Protein AF-A0A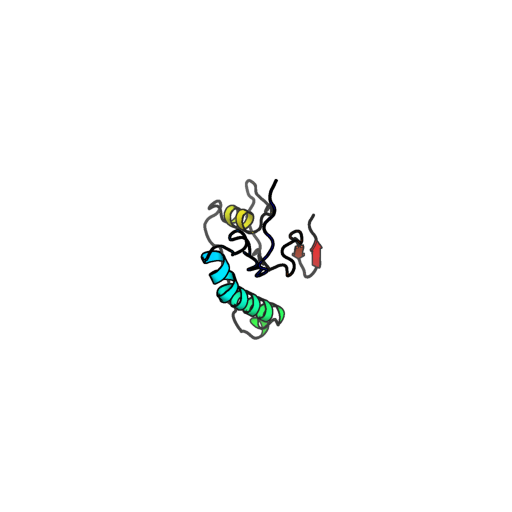7C9APY2-F1 (afdb_monomer)

Mean predicted aligned error: 10.89 Å

Structure (mmCIF, N/CA/C/O backbone):
data_AF-A0A7C9APY2-F1
#
_entry.id   AF-A0A7C9APY2-F1
#
loop_
_atom_site.group_PDB
_atom_site.id
_atom_site.type_symbol
_atom_site.label_atom_id
_atom_site.label_alt_id
_atom_site.label_comp_id
_atom_site.label_asym_id
_atom_site.label_entity_id
_atom_site.label_seq_id
_atom_site.pdbx_PDB_ins_code
_atom_site.Cartn_x
_atom_site.Cartn_y
_atom_site.Cartn_z
_atom_site.occupancy
_atom_site.B_iso_or_equiv
_atom_site.auth_seq_id
_atom_site.auth_comp_id
_atom_site.auth_asym_id
_atom_site.auth_atom_id
_atom_site.pdbx_PDB_model_num
ATOM 1 N N . MET A 1 1 ? 62.130 19.876 3.155 1.00 44.75 1 MET A N 1
ATOM 2 C CA . MET A 1 1 ? 61.826 20.149 1.738 1.00 44.75 1 MET A CA 1
ATOM 3 C C . MET A 1 1 ? 62.637 19.180 0.897 1.00 44.75 1 MET A C 1
ATOM 5 O O . MET A 1 1 ? 63.837 19.357 0.776 1.00 44.75 1 MET A O 1
ATOM 9 N N . ALA A 1 2 ? 62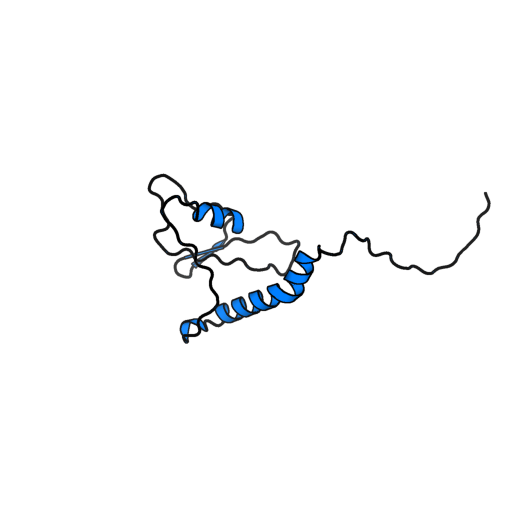.001 18.112 0.427 1.00 33.94 2 ALA A N 1
ATOM 10 C CA . ALA A 1 2 ? 62.508 17.245 -0.631 1.00 33.94 2 ALA A CA 1
ATOM 11 C C . ALA A 1 2 ? 61.281 16.560 -1.242 1.00 33.94 2 ALA A C 1
ATOM 13 O O . ALA A 1 2 ? 60.564 15.839 -0.552 1.00 33.94 2 ALA A O 1
ATOM 14 N N . LEU A 1 3 ? 60.996 16.898 -2.495 1.00 40.47 3 LEU A N 1
ATOM 15 C CA . LEU A 1 3 ? 59.971 16.265 -3.315 1.00 40.47 3 LEU A CA 1
ATOM 16 C C . LEU A 1 3 ? 60.568 14.991 -3.920 1.00 40.47 3 LEU A C 1
ATOM 18 O O . LEU A 1 3 ? 61.698 15.024 -4.405 1.00 40.47 3 LEU A O 1
ATOM 22 N N . ILE A 1 4 ? 59.794 13.910 -3.951 1.00 38.31 4 ILE A N 1
ATOM 23 C CA . ILE A 1 4 ? 60.009 12.779 -4.863 1.00 38.31 4 ILE A CA 1
ATOM 24 C C . ILE A 1 4 ? 58.770 12.646 -5.763 1.00 38.31 4 ILE A C 1
ATOM 26 O O . ILE A 1 4 ? 57.655 12.653 -5.236 1.00 38.31 4 ILE A O 1
ATOM 30 N N . PRO A 1 5 ? 58.924 12.577 -7.100 1.00 39.62 5 PRO A N 1
ATOM 31 C CA . PRO A 1 5 ? 57.799 12.536 -8.026 1.00 39.62 5 PRO A CA 1
ATOM 32 C C . PRO A 1 5 ? 57.352 11.107 -8.390 1.00 39.62 5 PRO A C 1
ATOM 34 O O . PRO A 1 5 ? 58.169 10.219 -8.607 1.00 39.62 5 PRO A O 1
ATOM 37 N N . SER A 1 6 ? 56.027 10.985 -8.533 1.00 42.44 6 SER A N 1
ATOM 38 C CA . SER A 1 6 ? 55.249 10.196 -9.505 1.00 42.44 6 SER A CA 1
ATOM 39 C C . SER A 1 6 ? 55.377 8.668 -9.568 1.00 42.44 6 SER A C 1
ATOM 41 O O . SER A 1 6 ? 56.374 8.134 -10.029 1.00 42.44 6 SER A O 1
ATOM 43 N N . THR A 1 7 ? 54.248 7.975 -9.381 1.00 40.19 7 THR A N 1
ATOM 44 C CA . THR A 1 7 ? 53.731 7.043 -10.405 1.00 40.19 7 THR A CA 1
ATOM 45 C C . THR A 1 7 ? 52.203 7.029 -10.378 1.00 40.19 7 THR A C 1
ATOM 47 O O . THR A 1 7 ? 51.561 6.855 -9.348 1.00 40.19 7 THR A O 1
ATOM 50 N N . HIS A 1 8 ? 51.634 7.298 -11.548 1.00 51.59 8 HIS A N 1
ATOM 51 C CA . HIS A 1 8 ? 50.219 7.494 -11.815 1.00 51.59 8 HIS A CA 1
ATOM 52 C C . HIS A 1 8 ? 49.575 6.134 -12.123 1.00 51.59 8 HIS A C 1
ATOM 54 O O . HIS A 1 8 ? 49.696 5.614 -13.232 1.00 51.59 8 HIS A O 1
ATOM 60 N N . HIS A 1 9 ? 48.898 5.549 -11.140 1.00 46.28 9 HIS A N 1
ATOM 61 C CA . HIS A 1 9 ? 47.861 4.544 -11.370 1.00 46.28 9 HIS A CA 1
ATOM 62 C C . HIS A 1 9 ? 46.720 4.854 -10.409 1.00 46.28 9 HIS A C 1
ATOM 64 O O . HIS A 1 9 ? 46.688 4.389 -9.271 1.00 46.28 9 HIS A O 1
ATOM 70 N N . GLY A 1 10 ? 45.827 5.737 -10.859 1.00 40.59 10 GLY A N 1
ATOM 71 C CA . GLY A 1 10 ? 44.572 6.009 -10.180 1.00 40.59 10 GLY A CA 1
ATOM 72 C C . GLY A 1 10 ? 43.716 4.754 -10.219 1.00 40.59 10 GLY A C 1
ATOM 73 O O . GLY A 1 10 ? 42.962 4.544 -11.161 1.00 40.59 10 GLY A O 1
ATOM 74 N N . HIS A 1 11 ? 43.858 3.905 -9.206 1.00 44.19 11 HIS A N 1
ATOM 75 C CA . HIS A 1 11 ? 42.771 3.032 -8.815 1.00 44.19 11 HIS A CA 1
ATOM 76 C C . HIS A 1 11 ? 41.744 3.963 -8.177 1.00 44.19 11 HIS A C 1
ATOM 78 O O . HIS A 1 11 ? 41.949 4.452 -7.066 1.00 44.19 11 HIS A O 1
ATOM 84 N N . GLU A 1 12 ? 40.691 4.296 -8.918 1.00 44.19 12 GLU A N 1
ATOM 85 C CA . GLU A 1 12 ? 39.537 4.980 -8.354 1.00 44.19 12 GLU A CA 1
ATOM 86 C C . GLU A 1 12 ? 38.979 4.056 -7.269 1.00 44.19 12 GLU A C 1
ATOM 88 O O . GLU A 1 12 ? 38.411 2.998 -7.544 1.00 44.19 12 GLU A O 1
ATOM 93 N N . ILE A 1 13 ? 39.275 4.375 -6.010 1.00 46.16 13 ILE A N 1
ATOM 94 C CA . ILE A 1 13 ? 38.649 3.722 -4.870 1.00 46.16 13 ILE A CA 1
ATOM 95 C C . ILE A 1 13 ? 37.243 4.307 -4.838 1.00 46.16 13 ILE A C 1
ATOM 97 O O . ILE A 1 13 ? 37.019 5.352 -4.229 1.00 46.16 13 ILE A O 1
ATOM 101 N N . THR A 1 14 ? 36.301 3.669 -5.536 1.00 44.19 14 THR A N 1
ATOM 102 C CA . THR A 1 14 ? 34.876 3.939 -5.334 1.00 44.19 14 THR A CA 1
ATOM 103 C C . THR A 1 14 ? 34.609 3.809 -3.833 1.00 44.19 14 THR A C 1
ATOM 105 O O . THR A 1 14 ? 34.894 2.748 -3.264 1.00 44.19 14 THR A O 1
ATOM 108 N N . PRO A 1 15 ? 34.144 4.868 -3.150 1.00 43.44 15 PRO A N 1
ATOM 109 C CA . PRO A 1 15 ? 33.957 4.830 -1.711 1.00 43.44 15 PRO A CA 1
ATOM 110 C C . PRO A 1 15 ? 32.991 3.696 -1.358 1.00 43.44 15 PRO A C 1
ATOM 112 O O . PRO A 1 15 ? 31.893 3.600 -1.909 1.00 43.44 15 PRO A O 1
ATOM 115 N N . ILE A 1 16 ? 33.404 2.849 -0.408 1.00 49.09 16 ILE A N 1
ATOM 116 C CA . ILE A 1 16 ? 32.671 1.670 0.097 1.00 49.09 16 ILE A CA 1
ATOM 117 C C . ILE A 1 16 ? 31.260 2.036 0.624 1.00 49.09 16 ILE A C 1
ATOM 119 O O . ILE A 1 16 ? 30.436 1.159 0.860 1.00 49.09 16 ILE A O 1
ATOM 123 N N . SER A 1 17 ? 30.928 3.326 0.746 1.00 52.56 17 SER A N 1
ATOM 124 C CA . SER A 1 17 ? 29.608 3.820 1.151 1.00 52.56 17 SER A CA 1
ATOM 125 C C . SER A 1 17 ? 28.532 3.809 0.054 1.00 52.56 17 SER A C 1
ATOM 127 O O . SER A 1 17 ? 27.411 4.214 0.337 1.00 52.56 17 SER A O 1
ATOM 129 N N . THR A 1 18 ? 28.845 3.414 -1.185 1.00 57.66 18 THR A N 1
ATOM 130 C CA . THR A 1 18 ? 27.906 3.516 -2.327 1.00 57.66 18 THR A CA 1
ATOM 131 C C . THR A 1 18 ? 27.208 2.211 -2.705 1.00 57.66 18 THR A C 1
ATOM 133 O O . THR A 1 18 ? 26.251 2.238 -3.476 1.00 57.66 18 THR A O 1
ATOM 136 N N . LEU A 1 19 ? 27.631 1.065 -2.164 1.00 61.31 19 LEU A N 1
ATOM 137 C CA . LEU A 1 19 ? 26.962 -0.202 -2.452 1.00 61.31 19 LEU A CA 1
ATOM 138 C C . LEU A 1 19 ? 25.737 -0.357 -1.540 1.00 61.31 19 LEU A C 1
ATOM 140 O O . LEU A 1 19 ? 25.893 -0.336 -0.314 1.00 61.31 19 LEU A O 1
ATOM 144 N N . PRO A 1 20 ? 24.522 -0.523 -2.097 1.00 68.25 20 PRO A N 1
ATOM 145 C CA . PRO A 1 20 ? 23.347 -0.768 -1.281 1.00 68.25 20 PRO A CA 1
ATOM 146 C C . PRO A 1 20 ? 23.556 -2.051 -0.462 1.00 68.25 20 PRO A C 1
ATOM 148 O O . PRO A 1 20 ? 24.144 -3.014 -0.968 1.00 68.25 20 PRO A O 1
ATOM 151 N N . PRO A 1 21 ? 23.072 -2.101 0.793 1.00 75.56 21 PRO A N 1
ATOM 152 C CA . PRO A 1 21 ? 23.133 -3.300 1.618 1.00 75.56 21 PRO A CA 1
ATOM 153 C C . PRO A 1 21 ? 22.689 -4.555 0.842 1.00 75.56 21 PRO A C 1
ATOM 155 O O . PRO A 1 21 ? 21.757 -4.461 0.041 1.00 75.56 21 PRO A O 1
ATOM 158 N N . PRO A 1 22 ? 23.277 -5.743 1.085 1.00 72.94 22 PRO A N 1
ATOM 159 C CA . PRO A 1 22 ? 23.021 -6.943 0.277 1.00 72.94 22 PRO A CA 1
ATOM 160 C C . PRO A 1 22 ? 21.537 -7.309 0.126 1.00 72.94 22 PRO A C 1
ATOM 162 O O . PRO A 1 22 ? 21.113 -7.777 -0.929 1.00 72.94 22 PRO A O 1
ATOM 165 N N . LEU A 1 23 ? 20.729 -7.052 1.162 1.00 77.06 23 LEU A N 1
ATOM 166 C CA . LEU A 1 23 ? 19.275 -7.238 1.117 1.00 77.06 23 LEU A CA 1
ATOM 167 C C . LEU A 1 23 ? 18.594 -6.303 0.107 1.00 77.06 23 LEU A C 1
ATOM 169 O O . LEU A 1 23 ? 17.687 -6.730 -0.602 1.00 77.06 23 LEU A O 1
ATOM 173 N N . ILE A 1 24 ? 19.048 -5.053 0.016 1.00 79.38 24 ILE A N 1
ATOM 174 C CA . ILE A 1 24 ? 18.524 -4.046 -0.912 1.00 79.38 24 ILE A CA 1
ATOM 175 C C . ILE A 1 24 ? 18.977 -4.358 -2.343 1.00 79.38 24 ILE A C 1
ATOM 177 O O . ILE A 1 24 ? 18.150 -4.321 -3.249 1.00 79.38 24 ILE A O 1
ATOM 181 N N . SER A 1 25 ? 20.240 -4.750 -2.552 1.00 78.94 25 SER A N 1
ATOM 182 C CA . SER A 1 25 ? 20.714 -5.205 -3.872 1.00 78.94 25 SER A CA 1
ATOM 183 C C . SER A 1 25 ? 19.934 -6.430 -4.353 1.00 78.94 25 SER A C 1
ATOM 185 O O . SER A 1 25 ? 19.342 -6.389 -5.427 1.00 78.94 25 SER A O 1
ATOM 187 N N . SER A 1 26 ? 19.806 -7.481 -3.533 1.00 81.44 26 SER A N 1
ATOM 188 C CA . SER A 1 26 ? 19.039 -8.674 -3.923 1.00 81.44 26 SER A CA 1
ATOM 189 C C . SER A 1 26 ? 17.566 -8.366 -4.204 1.00 81.44 26 SER A C 1
ATOM 191 O O . SER A 1 26 ? 16.953 -9.031 -5.042 1.00 81.44 26 SER A O 1
ATOM 193 N N . TYR A 1 27 ? 16.978 -7.408 -3.489 1.00 85.56 27 TYR A N 1
ATOM 194 C CA . TYR A 1 27 ? 15.619 -6.950 -3.745 1.00 85.56 27 TYR A CA 1
ATOM 195 C C . TYR A 1 27 ? 15.515 -6.226 -5.095 1.00 85.56 27 TYR A C 1
ATOM 197 O O . TYR A 1 27 ? 14.647 -6.567 -5.901 1.00 85.56 27 TYR A O 1
ATOM 205 N N . ASN A 1 28 ? 16.424 -5.293 -5.374 1.00 85.31 28 ASN A N 1
ATOM 206 C CA . ASN A 1 28 ? 16.446 -4.540 -6.627 1.00 85.31 28 ASN A CA 1
ATOM 207 C C . ASN A 1 28 ? 16.713 -5.435 -7.844 1.00 85.31 28 ASN A C 1
ATOM 209 O O . ASN A 1 28 ? 16.070 -5.266 -8.874 1.00 85.31 28 ASN A O 1
ATOM 213 N N . ASP A 1 29 ? 17.583 -6.434 -7.717 1.00 87.00 29 ASP A N 1
ATOM 214 C CA . ASP A 1 29 ? 17.984 -7.263 -8.859 1.00 87.00 29 ASP A CA 1
ATOM 215 C C . ASP A 1 29 ? 16.968 -8.365 -9.185 1.00 87.00 29 ASP A C 1
ATOM 217 O O . ASP A 1 29 ? 16.861 -8.805 -10.329 1.00 87.00 29 ASP A O 1
ATOM 221 N N . ARG A 1 30 ? 16.226 -8.853 -8.182 1.00 88.12 30 ARG A N 1
ATOM 222 C CA . ARG A 1 30 ? 15.346 -10.025 -8.346 1.00 88.12 30 ARG A CA 1
ATOM 223 C C . ARG A 1 30 ? 13.876 -9.729 -8.129 1.00 88.12 30 ARG A C 1
ATOM 225 O O . ARG A 1 30 ? 13.036 -10.256 -8.851 1.00 88.12 30 ARG A O 1
ATOM 232 N N . ILE A 1 31 ? 13.553 -8.931 -7.118 1.00 90.38 31 ILE A N 1
ATOM 233 C CA . ILE A 1 31 ? 12.168 -8.730 -6.685 1.00 90.38 31 ILE A CA 1
ATOM 234 C C . ILE A 1 31 ? 11.537 -7.575 -7.463 1.00 90.38 31 ILE A C 1
ATOM 236 O O . ILE A 1 31 ? 10.421 -7.729 -7.959 1.00 90.38 31 ILE A O 1
ATOM 240 N N . ARG A 1 32 ? 12.251 -6.457 -7.649 1.00 89.06 32 ARG A N 1
ATOM 241 C CA . ARG A 1 32 ? 11.750 -5.304 -8.419 1.00 89.06 32 ARG A CA 1
ATOM 242 C C . ARG A 1 32 ? 11.298 -5.662 -9.842 1.00 89.06 32 ARG A C 1
ATOM 244 O O . ARG A 1 32 ? 10.152 -5.346 -10.150 1.00 89.06 32 ARG A O 1
ATOM 251 N N . PRO A 1 33 ? 12.067 -6.410 -10.663 1.00 91.62 33 PRO A N 1
ATOM 252 C CA . PRO A 1 33 ? 11.625 -6.756 -12.016 1.00 91.62 33 PRO A CA 1
ATOM 253 C C . PRO A 1 33 ? 10.315 -7.556 -12.049 1.00 91.62 33 PRO A C 1
ATOM 255 O O . PRO A 1 33 ? 9.516 -7.406 -12.973 1.00 91.62 33 PRO A O 1
ATOM 258 N N . LEU A 1 34 ? 10.073 -8.397 -11.036 1.00 93.00 34 LEU A N 1
ATOM 259 C CA . LEU A 1 34 ? 8.830 -9.159 -10.913 1.00 93.00 34 LEU A CA 1
ATOM 260 C C . LEU A 1 34 ? 7.652 -8.256 -10.538 1.00 93.00 34 LEU A C 1
ATOM 262 O O . LEU A 1 34 ? 6.576 -8.392 -11.119 1.00 93.00 34 LEU A O 1
ATOM 266 N N . LEU A 1 35 ? 7.851 -7.324 -9.602 1.00 91.75 35 LEU A N 1
ATOM 267 C CA . LEU A 1 35 ? 6.829 -6.339 -9.234 1.00 91.75 35 LEU A CA 1
ATOM 268 C C . LEU A 1 35 ? 6.463 -5.453 -10.433 1.00 91.75 35 LEU A C 1
ATOM 270 O O . LEU A 1 35 ? 5.279 -5.305 -10.736 1.00 91.75 35 LEU A O 1
ATOM 274 N N . ASP A 1 36 ? 7.463 -4.978 -11.178 1.00 90.88 36 ASP A N 1
ATOM 275 C CA . ASP A 1 36 ? 7.264 -4.165 -12.380 1.00 90.88 36 ASP A CA 1
ATOM 276 C C . ASP A 1 36 ? 6.500 -4.932 -13.468 1.00 90.88 36 ASP A C 1
ATOM 278 O O . ASP A 1 36 ? 5.643 -4.372 -14.153 1.00 90.88 36 ASP A O 1
ATOM 282 N N . ALA A 1 37 ? 6.786 -6.226 -13.642 1.00 92.75 37 ALA A N 1
ATOM 283 C CA . ALA A 1 37 ? 6.052 -7.073 -14.578 1.00 92.75 37 ALA A CA 1
ATOM 284 C C . ALA A 1 37 ? 4.576 -7.219 -14.175 1.00 92.75 37 ALA A C 1
ATOM 286 O O . ALA A 1 37 ? 3.694 -7.088 -15.026 1.00 92.75 37 ALA A O 1
ATOM 287 N N . VAL A 1 38 ? 4.290 -7.435 -12.886 1.00 93.38 38 VAL A N 1
ATOM 288 C CA . VAL A 1 38 ? 2.910 -7.497 -12.376 1.00 93.38 38 VAL A CA 1
ATOM 289 C C . VAL A 1 38 ? 2.189 -6.164 -12.593 1.00 93.38 38 VAL A C 1
ATOM 291 O O . VAL A 1 38 ? 1.034 -6.159 -13.021 1.00 93.38 38 VAL A O 1
ATOM 294 N N . ASP A 1 39 ? 2.854 -5.031 -12.369 1.00 91.31 39 ASP A N 1
ATOM 295 C CA . ASP A 1 39 ? 2.259 -3.713 -12.601 1.00 91.31 39 ASP A CA 1
ATOM 296 C C . ASP A 1 39 ? 1.993 -3.428 -14.080 1.00 91.31 39 ASP A C 1
ATOM 298 O O . ASP A 1 39 ? 0.918 -2.927 -14.420 1.00 91.31 39 ASP A O 1
ATOM 302 N N . LYS A 1 40 ? 2.903 -3.824 -14.976 1.00 92.38 40 LYS A N 1
ATOM 303 C CA . LYS A 1 40 ? 2.673 -3.758 -16.428 1.00 92.38 40 LYS A CA 1
ATOM 304 C C . LYS A 1 40 ? 1.448 -4.578 -16.833 1.00 92.38 40 LYS A C 1
ATOM 306 O O . LYS A 1 40 ? 0.605 -4.081 -17.577 1.00 92.38 40 LYS A O 1
ATOM 311 N N . LEU A 1 41 ? 1.301 -5.795 -16.304 1.00 94.75 41 LEU A N 1
ATOM 312 C CA . LEU A 1 41 ? 0.125 -6.633 -16.558 1.00 94.75 41 LEU A CA 1
ATOM 313 C C . LEU A 1 41 ? -1.172 -5.979 -16.056 1.00 94.75 41 LEU A C 1
ATOM 315 O O . LEU A 1 41 ? -2.181 -6.019 -16.761 1.00 94.75 41 LEU A O 1
ATOM 319 N N . ARG A 1 42 ? -1.157 -5.322 -14.885 1.00 91.25 42 ARG A N 1
ATOM 320 C CA . ARG A 1 42 ? -2.322 -4.563 -14.384 1.00 91.25 42 ARG A CA 1
ATOM 321 C C . ARG A 1 42 ? -2.730 -3.454 -15.350 1.00 91.25 42 ARG A C 1
ATOM 323 O O . ARG A 1 42 ? -3.916 -3.310 -15.638 1.00 91.25 42 ARG A O 1
ATOM 330 N N . THR A 1 43 ? -1.766 -2.696 -15.871 1.00 90.81 43 THR A N 1
ATOM 331 C CA . THR A 1 43 ? -2.018 -1.602 -16.825 1.00 90.81 43 THR A CA 1
ATOM 332 C C . THR A 1 43 ? -2.594 -2.105 -18.149 1.00 90.81 43 THR A C 1
ATOM 334 O O . THR A 1 43 ? -3.447 -1.446 -18.737 1.00 90.81 43 THR A O 1
ATOM 337 N N . LEU A 1 44 ? -2.210 -3.311 -18.576 1.00 94.31 44 LEU A N 1
ATOM 338 C CA . LEU A 1 44 ? -2.778 -3.989 -19.745 1.00 94.31 44 LEU A CA 1
ATOM 339 C C . LEU A 1 44 ? -4.195 -4.544 -19.517 1.00 94.31 44 LEU A C 1
ATOM 341 O O . LEU A 1 44 ? -4.751 -5.163 -20.417 1.00 94.31 44 LEU A O 1
ATOM 345 N N . LYS A 1 45 ? -4.789 -4.337 -18.332 1.00 91.25 45 LYS A N 1
ATOM 346 C CA . LYS A 1 45 ? -6.155 -4.763 -17.987 1.00 91.25 45 LYS A CA 1
ATOM 347 C C . LYS A 1 45 ? -6.406 -6.264 -18.178 1.00 91.25 45 LYS A C 1
ATOM 349 O O . LYS A 1 45 ? -7.552 -6.678 -18.303 1.00 91.25 45 LYS A O 1
ATOM 354 N N . VAL A 1 46 ? -5.367 -7.099 -18.088 1.00 94.50 46 VAL A N 1
ATOM 355 C CA . VAL A 1 46 ? -5.479 -8.562 -18.280 1.00 94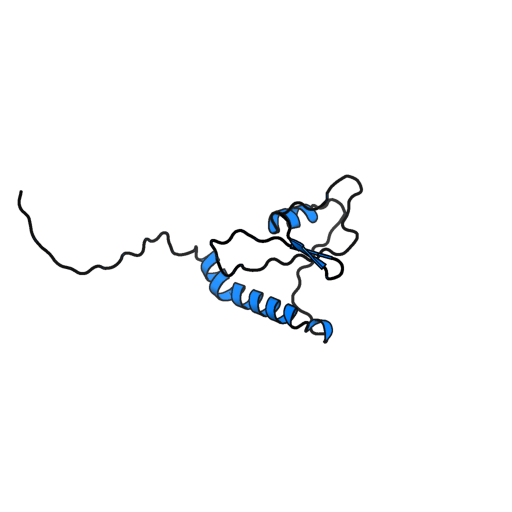.50 46 VAL A CA 1
ATOM 356 C C . VAL A 1 46 ? -6.440 -9.235 -17.291 1.00 94.50 46 VAL A C 1
ATOM 358 O O . VAL A 1 46 ? -6.976 -10.304 -17.564 1.00 94.50 46 VAL A O 1
ATOM 361 N N . MET A 1 47 ? -6.709 -8.585 -16.155 1.00 90.44 47 MET A N 1
ATOM 362 C CA . MET A 1 47 ? -7.712 -9.031 -15.186 1.00 90.44 47 MET A CA 1
ATOM 363 C C . MET A 1 47 ? -9.144 -8.988 -15.736 1.00 90.44 47 MET A C 1
ATOM 365 O O . MET A 1 47 ? -9.975 -9.774 -15.291 1.00 90.44 47 MET A O 1
ATOM 369 N N . GLN A 1 48 ? -9.437 -8.114 -16.705 1.00 92.88 48 GLN A N 1
ATOM 370 C CA . GLN A 1 48 ? -10.739 -8.057 -17.387 1.00 92.88 48 GLN A CA 1
ATOM 371 C C . GLN A 1 48 ? -10.945 -9.266 -18.309 1.00 92.88 48 GLN A C 1
ATOM 373 O O . GLN A 1 48 ? -12.071 -9.717 -18.483 1.00 92.88 48 GLN A O 1
ATOM 378 N N . GLU A 1 49 ? -9.847 -9.852 -18.789 1.00 93.69 49 GLU A N 1
ATOM 379 C CA . GLU A 1 49 ? -9.815 -11.081 -19.590 1.00 93.69 49 GLU A CA 1
ATOM 380 C C . GLU A 1 49 ? -9.777 -12.355 -18.720 1.00 93.69 49 GLU A C 1
ATOM 382 O O . GLU A 1 49 ? -9.534 -13.456 -19.209 1.00 93.69 49 GLU A O 1
ATOM 387 N N . GLY A 1 50 ? -9.984 -12.224 -17.403 1.00 93.12 50 GLY A N 1
ATOM 388 C CA . GLY A 1 50 ? -10.029 -13.346 -16.461 1.00 93.12 50 GLY A CA 1
ATOM 389 C C . GLY A 1 50 ? -8.670 -13.802 -15.920 1.00 93.12 50 GLY A C 1
ATOM 390 O O . GLY A 1 50 ? -8.615 -14.767 -15.155 1.00 93.12 50 GLY A O 1
ATOM 391 N N . ILE A 1 51 ? -7.571 -13.116 -16.254 1.00 94.75 51 ILE A N 1
ATOM 392 C CA . ILE A 1 51 ? -6.240 -13.446 -15.729 1.00 94.75 51 ILE A CA 1
ATOM 393 C C . ILE A 1 51 ? -6.058 -12.812 -14.350 1.00 94.75 51 ILE A C 1
ATOM 395 O O . ILE A 1 51 ? -5.942 -11.595 -14.211 1.00 94.75 51 ILE A O 1
ATOM 399 N N . GLN A 1 52 ? -5.986 -13.637 -13.309 1.00 94.00 52 GLN A N 1
ATOM 400 C CA . GLN A 1 52 ? -5.735 -13.150 -11.955 1.00 94.00 52 GLN A CA 1
ATOM 401 C C . GLN A 1 52 ? -4.269 -12.751 -11.767 1.00 94.00 52 GLN A C 1
ATOM 403 O O . GLN A 1 52 ? -3.356 -13.497 -12.120 1.00 94.00 52 GLN A O 1
ATOM 408 N N . LEU A 1 53 ? -4.046 -11.583 -11.163 1.00 94.81 53 LEU A N 1
ATOM 409 C CA . LEU A 1 53 ? -2.715 -11.106 -10.797 1.00 94.81 53 LEU A CA 1
ATOM 410 C C . LEU A 1 53 ? -2.488 -11.237 -9.286 1.00 94.81 53 LEU A C 1
ATOM 412 O O . LEU A 1 53 ? -3.429 -11.018 -8.511 1.00 94.81 53 LEU A O 1
ATOM 416 N N . PRO A 1 54 ? -1.251 -11.541 -8.844 1.00 94.94 54 PRO A N 1
ATOM 417 C CA . PRO A 1 54 ? -0.919 -11.603 -7.425 1.00 94.94 54 PRO A CA 1
ATOM 418 C C . PRO A 1 54 ? -1.351 -10.325 -6.704 1.00 94.94 54 PRO A C 1
ATOM 420 O O . PRO A 1 54 ? -1.026 -9.219 -7.135 1.00 94.94 54 PRO A O 1
ATOM 423 N N . THR A 1 55 ? -2.105 -10.471 -5.617 1.00 92.31 55 THR A N 1
ATOM 424 C CA . THR A 1 55 ? -2.654 -9.353 -4.842 1.00 92.31 55 THR A CA 1
ATOM 425 C C . THR A 1 55 ? -2.551 -9.679 -3.360 1.00 92.31 55 THR A C 1
ATOM 427 O O . THR A 1 55 ? -2.818 -10.807 -2.952 1.00 92.31 55 THR A O 1
ATOM 430 N N . ILE A 1 56 ? -2.160 -8.693 -2.556 1.00 94.69 56 ILE A N 1
ATOM 431 C CA . ILE A 1 56 ? -2.153 -8.804 -1.097 1.00 94.69 56 ILE A CA 1
ATOM 432 C C . ILE A 1 56 ? -3.455 -8.193 -0.587 1.00 94.69 56 ILE A C 1
ATOM 434 O O . ILE A 1 56 ? -3.788 -7.064 -0.941 1.00 94.69 56 ILE A O 1
ATOM 438 N N . VAL A 1 57 ? -4.184 -8.939 0.242 1.00 95.44 57 VAL A N 1
ATOM 439 C CA . VAL A 1 57 ? -5.445 -8.485 0.838 1.00 95.44 57 VAL A CA 1
ATOM 440 C C . VAL A 1 57 ? -5.272 -8.388 2.347 1.00 95.44 57 VAL A C 1
ATOM 442 O O . VAL A 1 57 ? -4.843 -9.341 2.994 1.00 95.44 57 VAL A O 1
ATOM 445 N N . VAL A 1 58 ? -5.618 -7.233 2.910 1.00 95.19 58 VAL A N 1
ATOM 446 C CA . VAL A 1 58 ? -5.576 -6.992 4.355 1.00 95.19 58 VAL A CA 1
ATOM 447 C C . VAL A 1 58 ? -6.961 -7.249 4.941 1.00 95.19 58 VAL A C 1
ATOM 449 O O . VAL A 1 58 ? -7.926 -6.574 4.588 1.00 95.19 58 VAL A O 1
ATOM 452 N N . VAL A 1 59 ? -7.059 -8.213 5.856 1.00 94.81 59 VAL A N 1
ATOM 453 C CA . VAL A 1 59 ? -8.313 -8.628 6.504 1.00 94.81 59 VAL A CA 1
ATOM 454 C C . VAL A 1 59 ? -8.160 -8.673 8.023 1.00 94.81 59 VAL A C 1
ATOM 456 O O . VAL A 1 59 ? -7.060 -8.846 8.540 1.00 94.81 59 VAL A O 1
ATOM 459 N N . GLY A 1 60 ? -9.268 -8.498 8.743 1.00 94.56 60 GLY A N 1
ATOM 460 C CA . GLY A 1 60 ? -9.315 -8.613 10.202 1.00 94.56 60 GLY A CA 1
ATOM 461 C C . GLY A 1 60 ? -10.373 -7.721 10.852 1.00 94.56 60 GLY A C 1
ATOM 462 O O . GLY A 1 60 ? -10.886 -6.785 10.229 1.00 94.56 60 GLY A O 1
ATOM 463 N N . ASP A 1 61 ? -10.649 -7.987 12.127 1.00 94.19 61 ASP A N 1
ATOM 464 C CA . ASP A 1 61 ? -11.714 -7.346 12.911 1.00 94.19 61 ASP A CA 1
ATOM 465 C C . ASP A 1 61 ? -11.601 -5.820 12.982 1.00 94.19 61 ASP A C 1
ATOM 467 O O . ASP A 1 61 ? -10.535 -5.233 12.782 1.00 94.19 61 ASP A O 1
ATOM 471 N N . GLN A 1 62 ? -12.706 -5.128 13.269 1.00 90.25 62 GLN A N 1
ATOM 472 C CA . GLN A 1 62 ? -12.685 -3.678 13.473 1.00 90.25 62 GLN A CA 1
ATOM 473 C C . GLN A 1 62 ? -11.656 -3.295 14.554 1.00 90.25 62 GLN A C 1
ATOM 475 O O . GLN A 1 62 ? -11.517 -3.973 15.563 1.00 90.25 62 GLN A O 1
ATOM 480 N N . SER A 1 63 ? -10.924 -2.195 14.340 1.00 89.44 63 SER A N 1
ATOM 481 C CA . SER A 1 63 ? -9.882 -1.709 15.261 1.00 89.44 63 SER A CA 1
ATOM 482 C C . SER A 1 63 ? -8.629 -2.590 15.407 1.00 89.44 63 SER A C 1
ATOM 484 O O . SER A 1 63 ? -7.742 -2.235 16.176 1.00 89.44 63 SER A O 1
ATOM 486 N N . SER A 1 64 ? -8.467 -3.659 14.618 1.00 93.75 64 SER A N 1
ATOM 487 C CA . SER A 1 64 ? -7.256 -4.506 14.635 1.00 93.75 64 SER A CA 1
ATOM 488 C C . SER A 1 64 ? -5.977 -3.854 14.073 1.00 93.75 64 SER A C 1
ATOM 490 O O . SER A 1 64 ? -4.963 -4.523 13.910 1.00 93.75 64 SER A O 1
ATOM 492 N N . GLY A 1 65 ? -6.011 -2.563 13.723 1.00 93.44 65 GLY A N 1
ATOM 493 C CA . GLY A 1 65 ? -4.845 -1.833 13.207 1.00 93.44 65 GLY A CA 1
ATOM 494 C C . GLY A 1 65 ? -4.600 -1.934 11.696 1.00 93.44 65 GLY A C 1
ATOM 495 O O . GLY A 1 65 ? -3.564 -1.480 11.229 1.00 93.44 65 GLY A O 1
ATOM 496 N N . LYS A 1 66 ? -5.545 -2.459 10.901 1.00 95.50 66 LYS A N 1
ATOM 497 C CA . LYS A 1 66 ? -5.429 -2.534 9.423 1.00 95.50 66 LYS A CA 1
ATOM 498 C C . LYS A 1 66 ? -5.063 -1.192 8.784 1.00 95.50 66 LYS A C 1
ATOM 500 O O . LYS A 1 66 ? -4.106 -1.111 8.024 1.00 95.50 66 LYS A O 1
ATOM 505 N N . SER A 1 67 ? -5.799 -0.134 9.128 1.00 93.38 67 SER A N 1
ATOM 506 C CA . SER A 1 67 ? -5.509 1.213 8.634 1.00 93.38 67 SER A CA 1
ATOM 507 C C . SER A 1 67 ? -4.147 1.707 9.123 1.00 93.38 67 SER A C 1
ATOM 509 O O . SER A 1 67 ? -3.494 2.433 8.393 1.00 93.38 67 SER A O 1
ATOM 511 N N . SER A 1 68 ? -3.690 1.289 10.312 1.00 93.19 68 SER A N 1
ATOM 512 C CA . SER A 1 68 ? -2.353 1.611 10.853 1.00 93.19 68 SER A CA 1
ATOM 513 C C . SER A 1 68 ? -1.242 1.029 10.022 1.00 93.19 68 SER A C 1
ATOM 515 O O . SER A 1 68 ? -0.331 1.757 9.647 1.00 93.19 68 SER A O 1
ATOM 517 N N . VAL A 1 69 ? -1.360 -0.240 9.654 1.00 94.69 69 VAL A N 1
ATOM 518 C CA . VAL A 1 69 ? -0.383 -0.879 8.775 1.00 94.69 69 VAL A CA 1
ATOM 519 C C . VAL A 1 69 ? -0.358 -0.197 7.406 1.00 94.69 69 VAL A C 1
ATOM 521 O O . VAL A 1 69 ? 0.715 0.110 6.898 1.00 94.69 69 VAL A O 1
ATOM 524 N N . LEU A 1 70 ? -1.528 0.081 6.822 1.00 94.31 70 LEU A N 1
ATOM 525 C CA . LEU A 1 70 ? -1.617 0.723 5.509 1.00 94.31 70 LEU A CA 1
ATOM 526 C C . LEU A 1 70 ? -1.038 2.145 5.506 1.00 94.31 70 LEU A C 1
ATOM 528 O O . LEU A 1 70 ? -0.302 2.486 4.589 1.00 94.31 70 LEU A O 1
ATOM 532 N N . GLU A 1 71 ? -1.307 2.951 6.533 1.00 92.50 71 GLU A N 1
ATOM 533 C CA . GLU A 1 71 ? -0.707 4.287 6.665 1.00 92.50 71 GLU A CA 1
ATOM 534 C C . GLU A 1 71 ? 0.809 4.231 6.828 1.00 92.50 71 GLU A C 1
ATOM 536 O O . GLU A 1 71 ? 1.517 4.988 6.176 1.00 92.50 71 GLU A O 1
ATOM 541 N N . SER A 1 72 ? 1.327 3.312 7.651 1.00 93.44 72 SER A N 1
ATOM 542 C CA . SER A 1 72 ? 2.776 3.154 7.815 1.00 93.44 72 SER A CA 1
ATOM 543 C C . SER A 1 72 ? 3.474 2.745 6.518 1.00 93.44 72 SER A C 1
ATOM 545 O O . SER A 1 72 ? 4.615 3.137 6.300 1.00 93.44 72 SER A O 1
ATOM 547 N N . LEU A 1 73 ? 2.807 1.965 5.662 1.00 92.81 73 LEU A N 1
ATOM 548 C CA . LEU A 1 73 ? 3.350 1.554 4.367 1.00 92.81 73 LEU A CA 1
ATOM 549 C C . LEU A 1 73 ? 3.276 2.663 3.316 1.00 92.81 73 LEU A C 1
ATOM 551 O O . LEU A 1 73 ? 4.216 2.828 2.547 1.00 92.81 73 LEU A O 1
ATOM 555 N N . ALA A 1 74 ? 2.158 3.386 3.255 1.00 88.25 74 ALA A N 1
ATOM 556 C CA . ALA A 1 74 ? 1.932 4.408 2.236 1.00 88.25 74 ALA A CA 1
ATOM 557 C C . ALA A 1 74 ? 2.435 5.799 2.624 1.00 88.25 74 ALA A C 1
ATOM 559 O O . ALA A 1 74 ? 2.432 6.679 1.775 1.00 88.25 74 ALA A O 1
ATOM 560 N N . ALA A 1 75 ? 2.826 6.005 3.884 1.00 88.31 75 ALA A N 1
ATOM 561 C CA . ALA A 1 75 ? 3.212 7.305 4.430 1.00 88.31 75 ALA A CA 1
ATOM 562 C C . ALA A 1 75 ? 2.133 8.402 4.279 1.00 88.31 75 ALA A C 1
ATOM 564 O O . ALA A 1 75 ? 2.440 9.588 4.334 1.00 88.31 75 ALA A O 1
ATOM 565 N N . ILE A 1 76 ? 0.859 8.009 4.158 1.00 87.50 76 ILE A N 1
ATOM 566 C CA . ILE A 1 76 ? -0.300 8.915 4.124 1.00 87.50 76 ILE A CA 1
ATOM 567 C C . ILE A 1 76 ? -1.181 8.705 5.351 1.00 87.50 76 ILE A C 1
ATOM 569 O O . ILE A 1 76 ? -1.151 7.643 5.967 1.00 87.50 76 ILE A O 1
ATOM 573 N N . SER A 1 77 ? -2.018 9.692 5.669 1.00 88.81 77 SER A N 1
ATOM 574 C CA . SER A 1 77 ? -3.074 9.538 6.676 1.00 88.81 77 SER A CA 1
ATOM 575 C C . SER A 1 77 ? -4.349 8.997 6.032 1.00 88.81 77 SER A C 1
ATOM 577 O O . SER A 1 77 ? -4.845 9.558 5.057 1.00 88.81 77 SER A O 1
ATOM 579 N N . LEU A 1 78 ? -4.920 7.931 6.592 1.00 89.94 78 LEU A N 1
ATOM 580 C CA . LEU A 1 78 ? -6.235 7.428 6.213 1.00 89.94 78 LEU A CA 1
ATOM 581 C C . LEU A 1 78 ? -7.283 7.942 7.215 1.00 89.94 78 LEU A C 1
ATOM 583 O O . LEU A 1 78 ? -6.970 8.172 8.385 1.00 89.94 78 LEU A O 1
ATOM 587 N N . PRO A 1 79 ? -8.556 8.103 6.808 1.00 86.94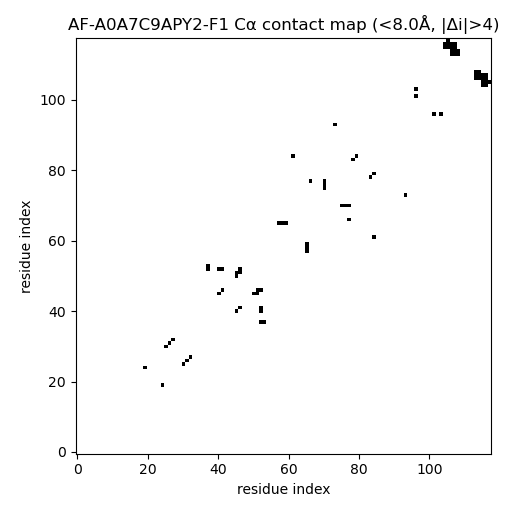 79 PRO A N 1
ATOM 588 C CA . PRO A 1 79 ? -9.610 8.532 7.722 1.00 86.94 79 PRO A CA 1
ATOM 589 C C . PRO A 1 79 ? -9.763 7.594 8.929 1.00 86.94 79 PRO A C 1
ATOM 591 O O . PRO A 1 79 ? -9.943 6.380 8.778 1.00 86.94 79 PRO A O 1
ATOM 594 N N . ARG A 1 80 ? -9.738 8.168 10.139 1.00 84.06 80 ARG A N 1
ATOM 595 C CA . ARG A 1 80 ? -9.883 7.456 11.419 1.00 84.06 80 ARG A CA 1
ATOM 596 C C . ARG A 1 80 ? -10.748 8.221 12.402 1.00 84.06 80 ARG A C 1
ATOM 598 O O . ARG A 1 80 ? -10.742 9.445 12.429 1.00 84.06 80 ARG A O 1
ATOM 605 N N . G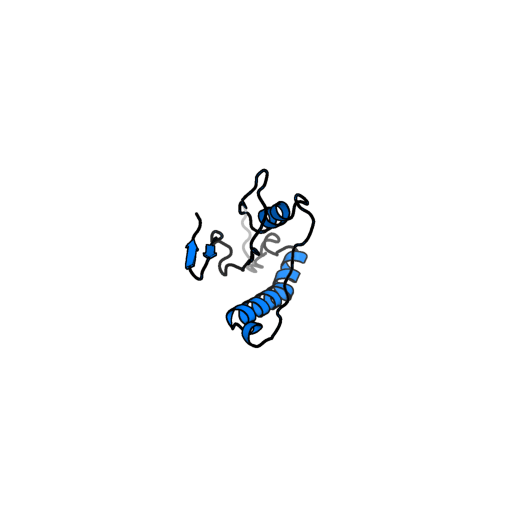LY A 1 81 ? -11.461 7.483 13.244 1.00 83.06 81 GLY A N 1
ATOM 606 C CA . GLY A 1 81 ? -12.321 8.041 14.280 1.00 83.06 81 GLY A CA 1
ATOM 607 C C . GLY A 1 81 ? -13.317 7.013 14.798 1.00 83.06 81 GLY A C 1
ATOM 608 O O . GLY A 1 81 ? -13.461 5.922 14.238 1.00 83.06 81 GLY A O 1
ATOM 609 N N . GLN A 1 82 ? -14.021 7.354 15.876 1.00 84.75 82 GLN A N 1
ATOM 610 C CA . GLN A 1 82 ? -15.078 6.497 16.402 1.00 84.75 82 GLN A CA 1
ATOM 611 C C . GLN A 1 82 ? -16.188 6.334 15.353 1.00 84.75 82 GLN A C 1
ATOM 613 O O . GLN A 1 82 ? -16.647 7.307 14.762 1.00 84.75 82 GLN A O 1
ATOM 618 N N . GLY A 1 83 ? -16.591 5.091 15.084 1.00 84.69 83 GLY A N 1
ATOM 619 C CA . GLY A 1 83 ? -17.593 4.782 14.058 1.00 84.69 83 GLY A CA 1
ATOM 620 C C . GLY A 1 83 ? -17.094 4.853 12.606 1.00 84.69 83 GLY A C 1
ATOM 621 O O . GLY A 1 83 ? -17.860 4.531 11.696 1.00 84.69 83 GLY A O 1
ATOM 622 N N . ILE A 1 84 ? -15.826 5.212 12.371 1.00 87.44 84 ILE A N 1
ATOM 623 C CA . ILE A 1 84 ? -15.214 5.194 11.038 1.00 87.44 84 ILE A CA 1
ATOM 624 C C . ILE A 1 84 ? -14.647 3.801 10.752 1.00 87.44 84 ILE A C 1
ATOM 626 O O . ILE A 1 84 ? -13.917 3.216 11.554 1.00 87.44 84 ILE A O 1
ATOM 630 N N . CYS A 1 85 ? -14.987 3.266 9.583 1.00 89.25 85 CYS A N 1
ATOM 631 C CA . CYS A 1 85 ? -14.431 2.034 9.043 1.00 89.25 85 CYS A CA 1
ATOM 632 C C . CYS A 1 85 ? -14.376 2.107 7.512 1.00 89.25 85 CYS A C 1
ATOM 634 O O . CYS A 1 85 ? -15.101 2.880 6.883 1.00 89.25 85 CYS A O 1
ATOM 636 N N . THR A 1 86 ? -13.527 1.279 6.906 1.00 90.69 86 THR A N 1
ATOM 637 C CA . THR A 1 86 ? -13.449 1.118 5.451 1.00 90.69 86 THR A CA 1
ATOM 638 C C . THR A 1 86 ? -14.697 0.383 4.954 1.00 90.69 86 THR A C 1
ATOM 640 O O . THR A 1 86 ? -14.817 -0.825 5.137 1.00 90.69 86 THR A O 1
ATOM 643 N N . ARG A 1 87 ? -15.650 1.115 4.363 1.00 91.06 87 ARG A N 1
ATOM 644 C CA . ARG A 1 87 ? -16.912 0.555 3.826 1.00 91.06 87 ARG A CA 1
ATOM 645 C C . ARG A 1 87 ? -16.838 0.176 2.348 1.00 91.06 87 ARG A C 1
ATOM 647 O O . ARG A 1 87 ? -17.655 -0.605 1.877 1.00 91.06 87 ARG A O 1
ATOM 654 N N . VAL A 1 88 ? -15.868 0.738 1.634 1.00 90.69 88 VAL A N 1
ATOM 655 C CA . VAL A 1 88 ? -15.576 0.455 0.226 1.00 90.69 88 VAL A CA 1
ATOM 656 C C . VAL A 1 88 ? -14.143 -0.069 0.159 1.00 90.69 88 VAL A C 1
ATOM 658 O O . VAL A 1 88 ? -13.294 0.497 0.853 1.00 90.69 88 VAL A O 1
ATOM 661 N N . PRO A 1 89 ? -13.850 -1.127 -0.621 1.00 91.81 89 PRO A N 1
ATOM 662 C CA . PRO A 1 89 ? -12.488 -1.624 -0.762 1.00 91.81 89 PRO A CA 1
ATOM 663 C C . PRO A 1 89 ? -11.530 -0.505 -1.179 1.00 91.81 89 PRO A C 1
ATOM 665 O O . PRO A 1 89 ? -11.729 0.142 -2.204 1.00 91.81 89 PRO A O 1
ATOM 668 N N . LEU A 1 90 ? -10.489 -0.290 -0.378 1.00 92.69 90 LEU A N 1
ATOM 669 C CA . LEU A 1 90 ? -9.390 0.603 -0.720 1.00 92.69 90 LEU A CA 1
ATOM 670 C C . LEU A 1 90 ? -8.343 -0.200 -1.491 1.00 92.69 90 LEU A C 1
ATOM 672 O O . LEU A 1 90 ? -7.826 -1.192 -0.977 1.00 92.69 90 LEU A O 1
ATOM 676 N N . ILE A 1 91 ? -8.019 0.240 -2.703 1.00 92.19 91 ILE A N 1
ATOM 677 C CA . ILE A 1 91 ? -6.914 -0.316 -3.483 1.00 92.19 91 ILE A CA 1
ATOM 678 C C . ILE A 1 91 ? -5.711 0.602 -3.291 1.00 92.19 91 ILE A C 1
ATOM 680 O O . ILE A 1 91 ? -5.760 1.773 -3.649 1.00 92.19 91 ILE A O 1
ATOM 684 N N . MET A 1 92 ? -4.631 0.061 -2.731 1.00 92.62 92 MET A N 1
ATOM 685 C CA . MET A 1 92 ? -3.365 0.768 -2.553 1.00 92.62 92 MET A CA 1
ATOM 686 C C . MET A 1 92 ? -2.349 0.257 -3.571 1.00 92.62 92 MET A C 1
ATOM 688 O O . MET A 1 92 ? -2.137 -0.952 -3.686 1.00 92.62 92 MET A O 1
ATOM 692 N N . ARG A 1 93 ? -1.716 1.175 -4.304 1.00 90.69 93 ARG A N 1
ATOM 693 C CA . ARG A 1 93 ? -0.670 0.867 -5.284 1.00 90.69 93 ARG A CA 1
ATOM 694 C C . ARG A 1 93 ? 0.583 1.647 -4.914 1.00 90.69 93 ARG A C 1
ATOM 696 O O . ARG A 1 93 ? 0.567 2.868 -4.935 1.00 90.69 93 ARG A O 1
ATOM 703 N N . LEU A 1 94 ? 1.648 0.928 -4.574 1.00 89.25 94 LEU A N 1
ATOM 704 C CA . LEU A 1 94 ? 2.968 1.505 -4.332 1.00 89.25 94 LEU A CA 1
ATOM 705 C C . LEU A 1 94 ? 3.819 1.224 -5.564 1.00 89.25 94 LEU A C 1
ATOM 707 O O . LEU A 1 94 ? 4.032 0.060 -5.905 1.00 89.25 94 LEU A O 1
ATOM 711 N N . GLN A 1 95 ? 4.259 2.278 -6.241 1.00 85.25 95 GLN A N 1
ATOM 712 C CA . GLN A 1 95 ? 4.976 2.182 -7.508 1.00 85.25 95 GLN A CA 1
ATOM 713 C C . GLN A 1 95 ? 6.361 2.799 -7.378 1.00 85.25 95 GLN A C 1
ATOM 715 O O . GLN A 1 95 ? 6.571 3.717 -6.588 1.00 85.25 95 GLN A O 1
ATOM 720 N N . ASN A 1 96 ? 7.317 2.268 -8.138 1.00 80.88 96 ASN A N 1
ATOM 721 C CA . ASN A 1 96 ? 8.655 2.833 -8.169 1.00 80.88 96 ASN A CA 1
ATOM 722 C C . ASN A 1 96 ? 8.662 4.131 -8.985 1.00 80.88 96 ASN A C 1
ATOM 724 O O . ASN A 1 96 ? 8.174 4.149 -10.117 1.00 80.88 96 ASN A O 1
ATOM 728 N N . GLN A 1 97 ? 9.259 5.182 -8.432 1.00 81.62 97 GLN A N 1
ATOM 729 C CA . GLN A 1 97 ? 9.630 6.367 -9.197 1.00 81.62 97 GLN A CA 1
ATOM 730 C C . GLN A 1 97 ? 10.941 6.070 -9.950 1.00 81.62 97 GLN A C 1
ATOM 732 O O . GLN A 1 97 ? 11.853 5.472 -9.374 1.00 81.62 97 GLN A O 1
ATOM 737 N N . PRO A 1 98 ? 11.040 6.407 -11.248 1.00 77.81 98 PRO A N 1
ATOM 738 C CA . PRO A 1 98 ? 12.246 6.149 -12.035 1.00 77.81 98 PRO A CA 1
ATOM 739 C C . PRO A 1 98 ? 13.435 7.000 -11.574 1.00 77.81 98 PRO A C 1
ATOM 741 O O . PRO A 1 98 ? 14.577 6.580 -11.745 1.00 77.81 98 PRO A O 1
ATOM 744 N N . ASP A 1 99 ? 13.159 8.164 -10.991 1.00 83.38 99 ASP A N 1
ATOM 745 C CA . ASP A 1 99 ? 14.153 9.048 -10.405 1.00 83.38 99 ASP A CA 1
ATOM 746 C C . ASP A 1 99 ? 14.167 8.876 -8.873 1.00 83.38 99 ASP A C 1
ATOM 748 O O . ASP A 1 99 ? 13.150 9.147 -8.229 1.00 83.38 99 ASP A O 1
ATOM 752 N N . PRO A 1 100 ? 15.273 8.391 -8.280 1.00 75.06 100 PRO A N 1
ATOM 753 C CA . PRO A 1 100 ? 15.380 8.205 -6.836 1.00 75.06 100 PRO A CA 1
ATOM 754 C C . PRO A 1 100 ? 15.437 9.521 -6.050 1.00 75.06 100 PRO A C 1
ATOM 756 O O . PRO A 1 100 ? 15.170 9.493 -4.851 1.00 75.06 100 PRO A O 1
ATOM 759 N N . ASP A 1 101 ? 15.778 10.638 -6.700 1.00 83.25 101 ASP A N 1
ATOM 760 C CA . ASP A 1 101 ? 15.884 11.956 -6.066 1.00 83.25 101 ASP A CA 1
ATOM 761 C C . ASP A 1 101 ? 14.577 12.767 -6.176 1.00 83.25 101 ASP A C 1
ATOM 763 O O . ASP A 1 101 ? 14.471 13.866 -5.630 1.00 83.25 101 ASP A O 1
ATOM 767 N N . SER A 1 102 ? 13.568 12.231 -6.870 1.00 86.19 102 SER A N 1
ATOM 768 C CA . SER A 1 102 ? 12.247 12.848 -6.982 1.00 86.19 102 SER A CA 1
ATOM 769 C C . SER A 1 102 ? 11.421 12.659 -5.706 1.00 86.19 102 SER A C 1
ATOM 771 O O . SER A 1 102 ? 11.399 11.583 -5.106 1.00 86.19 102 SER A O 1
ATOM 773 N N . GLU A 1 103 ? 10.681 13.702 -5.322 1.00 84.94 103 GLU A N 1
ATOM 774 C CA . GLU A 1 103 ? 9.714 13.626 -4.223 1.00 84.94 103 GLU A CA 1
ATOM 775 C C . GLU A 1 103 ? 8.608 12.597 -4.536 1.00 84.94 103 GLU A C 1
ATOM 777 O O . GLU A 1 103 ? 8.167 12.479 -5.689 1.00 84.94 103 GLU A O 1
ATOM 782 N N . PRO A 1 104 ? 8.129 11.836 -3.534 1.00 84.00 104 PRO A N 1
ATOM 783 C CA . PRO A 1 104 ? 7.044 10.890 -3.735 1.00 84.00 104 PRO A CA 1
ATOM 784 C C . PRO A 1 104 ? 5.774 11.629 -4.160 1.00 84.00 104 PRO A C 1
ATOM 786 O O . PRO A 1 104 ? 5.365 12.612 -3.549 1.00 84.00 104 PRO A O 1
ATOM 789 N N . THR A 1 105 ? 5.129 11.120 -5.206 1.00 87.25 105 THR A N 1
ATOM 790 C CA . THR A 1 105 ? 3.855 11.647 -5.699 1.00 87.25 105 THR A CA 1
ATOM 791 C C . THR A 1 105 ? 2.703 10.813 -5.161 1.00 87.25 105 THR A C 1
ATOM 793 O O . THR A 1 105 ? 2.743 9.579 -5.174 1.00 87.25 105 THR A O 1
ATOM 796 N N . TYR A 1 106 ? 1.657 11.493 -4.699 1.00 88.19 106 TYR A N 1
ATOM 797 C CA . TYR A 1 106 ? 0.457 10.870 -4.162 1.00 88.19 106 TYR A CA 1
ATOM 798 C C . TYR A 1 106 ? -0.742 11.264 -5.019 1.00 88.19 106 TYR A C 1
ATOM 800 O O . TYR A 1 106 ? -0.937 12.434 -5.341 1.00 88.19 106 TYR A O 1
ATOM 808 N N . SER A 1 107 ? -1.548 10.275 -5.395 1.00 89.44 107 SER A N 1
ATOM 809 C CA . SER A 1 107 ? -2.758 10.498 -6.181 1.00 89.44 107 SER A CA 1
ATOM 810 C C . SER A 1 107 ? -3.914 9.665 -5.643 1.00 89.44 107 SER A C 1
ATOM 812 O O . SER A 1 107 ? -3.748 8.522 -5.205 1.00 89.44 107 SER A O 1
ATOM 814 N N . LEU A 1 108 ? -5.108 10.253 -5.670 1.00 90.12 108 LEU A N 1
ATOM 815 C CA . LEU A 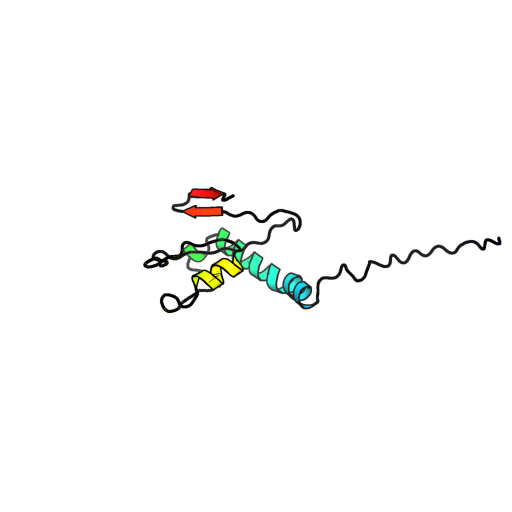1 108 ? -6.361 9.603 -5.315 1.00 90.12 108 LEU A CA 1
ATOM 816 C C . LEU A 1 108 ? -7.194 9.403 -6.576 1.00 90.12 108 LEU A C 1
ATOM 818 O O . LEU A 1 108 ? -7.511 10.365 -7.271 1.00 90.12 108 LEU A O 1
ATOM 822 N N . GLU A 1 109 ? -7.584 8.159 -6.849 1.00 90.44 109 GLU A N 1
ATOM 823 C CA . GLU A 1 109 ? -8.493 7.828 -7.946 1.00 90.44 109 GLU A CA 1
ATOM 824 C C . GLU A 1 109 ? -9.880 7.456 -7.403 1.00 90.44 109 GLU A C 1
ATOM 826 O O . GLU A 1 109 ? -10.024 6.538 -6.592 1.00 90.44 109 GLU A O 1
ATOM 831 N N . TYR A 1 110 ? -10.922 8.144 -7.871 1.00 89.38 110 TYR A N 1
ATOM 832 C CA . TYR A 1 110 ? -12.313 7.823 -7.559 1.00 89.38 110 TYR A CA 1
ATOM 833 C C . TYR A 1 110 ? -13.205 8.076 -8.773 1.00 89.38 110 TYR A C 1
ATOM 835 O O . TYR A 1 110 ? -13.145 9.133 -9.392 1.00 89.38 110 TYR A O 1
ATOM 843 N N . MET A 1 111 ? -14.042 7.095 -9.132 1.00 88.69 111 MET A N 1
ATOM 844 C CA . MET A 1 111 ? -14.908 7.158 -10.323 1.00 88.69 111 MET A CA 1
ATOM 845 C C . MET A 1 111 ? -14.146 7.493 -11.626 1.00 88.69 111 MET A C 1
A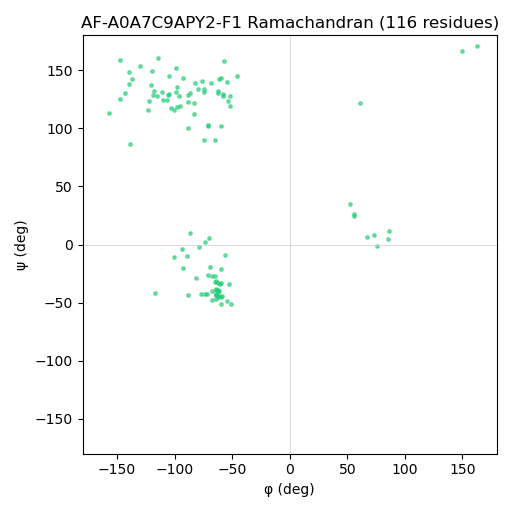TOM 847 O O . MET A 1 111 ? -14.670 8.179 -12.501 1.00 88.69 111 MET A O 1
ATOM 851 N N . GLY A 1 112 ? -12.903 7.012 -11.751 1.00 85.56 112 GLY A N 1
ATOM 852 C CA . GLY A 1 112 ? -12.034 7.267 -12.906 1.00 85.56 112 GLY A CA 1
ATOM 853 C C . GLY A 1 112 ? -11.470 8.690 -12.981 1.00 85.56 112 GLY A C 1
ATOM 854 O O . GLY A 1 112 ? -10.885 9.049 -13.998 1.00 85.56 112 GLY A O 1
ATOM 855 N N . GLN A 1 113 ? -11.660 9.501 -11.938 1.00 88.00 113 GLN A N 1
ATOM 856 C CA . GLN A 1 113 ? -11.026 10.807 -11.786 1.00 88.00 113 GLN A CA 1
ATOM 857 C C . GLN A 1 113 ? -9.817 10.671 -10.870 1.00 88.00 113 GLN A C 1
ATOM 859 O O . GLN A 1 113 ? -9.944 10.099 -9.786 1.00 88.00 113 GLN A O 1
ATOM 864 N N . THR A 1 114 ? -8.680 11.217 -11.293 1.00 89.81 114 THR A N 1
ATOM 865 C CA . THR A 1 114 ? -7.450 11.272 -10.497 1.00 89.81 114 THR A CA 1
ATOM 866 C C . THR A 1 114 ? -7.248 12.688 -9.979 1.00 89.81 114 THR A C 1
ATOM 868 O O . THR A 1 114 ? -7.326 13.646 -10.747 1.00 89.81 114 THR A O 1
ATOM 871 N N . VAL A 1 115 ? -7.002 12.812 -8.679 1.00 88.38 115 VAL A N 1
ATOM 872 C CA . VAL A 1 115 ? -6.691 14.073 -8.004 1.00 88.38 115 VAL A CA 1
ATOM 873 C C . VAL A 1 115 ? -5.339 13.914 -7.324 1.00 88.38 115 VAL A C 1
ATOM 875 O O . VAL A 1 115 ? -5.165 12.985 -6.531 1.00 88.38 115 VAL A O 1
ATOM 878 N N . ASP A 1 116 ? -4.396 14.796 -7.644 1.00 82.94 116 ASP A N 1
ATOM 879 C CA . ASP A 1 116 ? -3.118 14.872 -6.938 1.00 82.94 116 ASP A CA 1
ATOM 880 C C . ASP A 1 116 ? -3.357 15.380 -5.515 1.00 82.94 116 ASP A C 1
ATOM 882 O O . ASP A 1 116 ? -4.192 16.260 -5.285 1.00 82.94 116 ASP A O 1
ATOM 886 N N . THR A 1 117 ? -2.659 14.790 -4.552 1.00 73.12 117 THR A N 1
ATOM 887 C CA . THR A 1 117 ? -2.722 15.225 -3.156 1.00 73.12 117 THR A CA 1
ATOM 888 C C . THR A 1 117 ? -1.402 15.862 -2.759 1.00 73.12 117 THR A C 1
ATOM 890 O O . THR A 1 117 ? -0.354 15.265 -3.011 1.00 73.12 117 THR A O 1
ATOM 893 N N . ASP A 1 118 ? -1.494 17.044 -2.146 1.00 59.62 118 ASP A N 1
ATOM 894 C CA . ASP A 1 118 ? -0.372 17.818 -1.596 1.00 59.62 118 ASP A CA 1
ATOM 895 C C . ASP A 1 118 ? 0.341 17.110 -0.429 1.00 59.62 118 ASP A C 1
ATOM 897 O O . ASP A 1 118 ? -0.339 16.381 0.339 1.00 59.62 118 ASP A O 1
#

Solvent-accessible surface area (backbone atoms only — not comparable to full-atom values): 8397 Å² total; per-residue (Å²): 141,82,89,82,84,87,83,93,71,86,74,79,76,74,64,84,86,72,66,66,56,70,71,54,43,54,37,58,74,58,47,44,61,52,53,53,51,54,51,53,45,57,74,67,45,41,57,80,76,70,45,86,70,97,77,89,81,92,83,79,64,89,90,72,46,65,69,55,55,51,24,71,73,68,76,47,90,71,96,77,54,91,95,57,73,88,87,62,94,81,86,83,83,91,76,86,68,94,52,87,87,55,79,89,83,48,73,48,77,57,98,91,43,75,43,80,54,135

Sequence (118 aa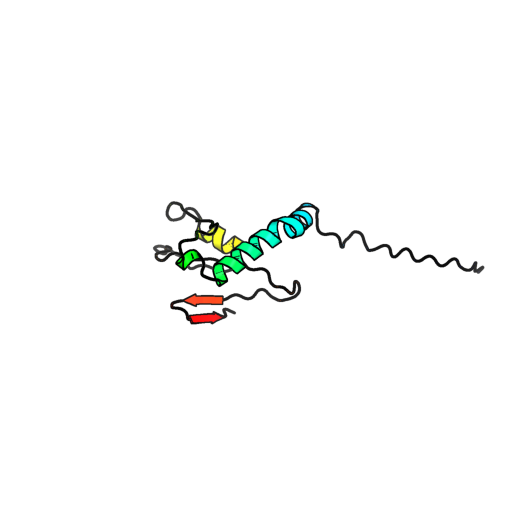):
MALIPSTHHGHEITPISTLPPPLISSYNDRIRPLLDAVDKLRTLKVMQEGIQLPTIVVVGDQSSGKSSVLESLAAISLPRGQGICTRVPLIMRLQNQPDPDSEPTYSLEYMGQTVDTD

InterPro domains:
  IPR022812 Dynamin [PR00195] (53-71)
  IPR022812 Dynamin [PR0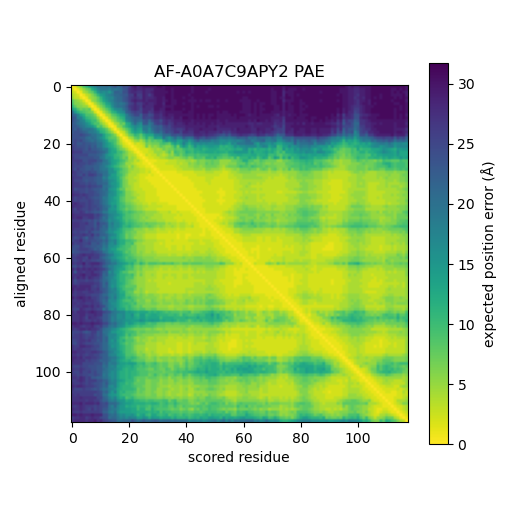0195] (77-94)
  IPR022812 Dynamin [PTHR11566] (33-103)
  IPR027417 P-loop containing nucleoside triphosphate hydrolase [G3DSA:3.40.50.300] (22-116)
  IPR027417 P-loop containing nucleoside triphosphate hydrolase [SSF52540] (27-101)
  IPR030381 Dynamin-type guanine nucleotide-binding (G) domain [PS51718] (50-118)
  IPR045063 Dynamin, N-terminal [PF00350] (56-101)

Foldseek 3Di:
DDDDDDDDDPPPPPDPVPDPDPVVVCCVVPVQVVLVVLVVCVVVVCVVVVDDGDDDDDDDDPPPCSQVVVCVVVVDHDDDDVVDDCPDDDDDDDDDDPDPPDDDWDWDDDPNDIDTDD

pLDDT: mean 81.51, std 17.09, range [33.94, 95.5]

Radius of gyration: 23.17 Å; Cα contacts (8 Å, |Δi|>4): 42; chains: 1; bounding box: 80×34×36 Å

Secondary structure (DSSP, 8-state):
---------------GGGSPPHHHHHIIIIIHHHHHHHHHHHHTTTTTTT----------STTSSHHHHHHHHH-SPPP-STT----SPPP------S-TTSPPPEEEEETTEEEEE-

Organism: Opuntia streptacantha (NCBI:txid393608)